Protein AF-X1TK48-F1 (afdb_monomer)

Secondary structure (DSSP, 8-state):
-HHHHHHHHHHHHHHHT----------PPPPSEEETTT--EESSHHHHHH-TT--TT-EEEE-SEE--S-----S--EEE-TTTT--TTS---PPEE-

pLDDT: mean 88.36, std 13.53, range [59.5, 98.75]

Nearest PDB structures (foldseek):
  6y8q-assembly3_C  TM=4.234E-01  e=6.269E+00  Streptococcus agalactiae

Mean predicted aligned error: 10.69 Å

Radius of gyration: 25.92 Å; Cα contacts (8 Å, |Δi|>4): 126; chains: 1; bounding box: 28×57×74 Å

Solvent-accessible surface area (backbone atoms only — not comparable to full-atom values): 6195 Å² total; per-residue (Å²): 116,71,71,62,55,53,51,52,54,52,51,53,51,59,64,72,64,68,72,82,83,73,83,75,84,75,78,73,74,80,38,58,20,31,35,68,80,76,69,46,62,21,88,41,68,53,59,48,61,68,34,85,85,52,51,71,73,35,41,34,40,32,44,55,45,79,46,95,68,84,82,77,85,92,60,57,64,45,80,36,43,51,54,60,94,59,59,91,89,53,94,76,76,69,55,50,43,108

Structure (mmCIF, N/CA/C/O backbone):
data_AF-X1TK48-F1
#
_entry.id   AF-X1TK48-F1
#
loop_
_atom_site.group_PDB
_atom_site.id
_atom_site.type_symbol
_atom_site.label_atom_id
_atom_site.label_alt_id
_atom_site.label_comp_id
_atom_site.label_asym_id
_atom_site.label_entity_id
_atom_site.label_seq_id
_atom_site.pdbx_PDB_ins_code
_atom_site.Cartn_x
_atom_site.Cartn_y
_atom_site.Cartn_z
_atom_site.occupancy
_atom_site.B_iso_or_equiv
_atom_site.auth_seq_id
_atom_site.auth_comp_id
_atom_site.auth_asym_id
_atom_site.auth_atom_id
_atom_site.pdbx_PDB_model_num
ATOM 1 N N . MET A 1 1 ? -11.586 42.911 56.033 1.00 62.44 1 MET A N 1
ATOM 2 C CA . MET A 1 1 ? -11.053 43.237 54.685 1.00 62.44 1 MET A CA 1
ATOM 3 C C . MET A 1 1 ? -9.987 42.269 54.161 1.00 62.44 1 MET A C 1
ATOM 5 O O . MET A 1 1 ? -10.097 41.875 53.011 1.00 62.44 1 MET A O 1
ATOM 9 N N . LYS A 1 2 ? -9.007 41.817 54.961 1.00 59.75 2 LYS A N 1
ATOM 10 C CA . LYS A 1 2 ? -7.840 41.038 54.476 1.00 59.75 2 LYS A CA 1
ATOM 11 C C . LYS A 1 2 ? -8.151 39.669 53.822 1.00 59.75 2 LYS A C 1
ATOM 13 O O . LYS A 1 2 ? -7.462 39.271 52.895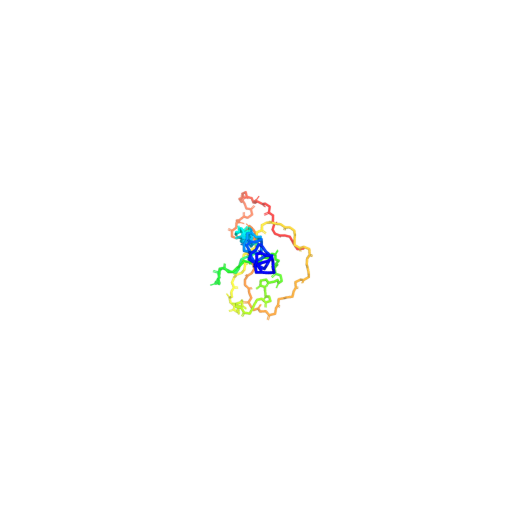 1.00 59.75 2 LYS A O 1
ATOM 18 N N . ARG A 1 3 ? -9.225 38.986 54.243 1.00 59.50 3 ARG A N 1
ATOM 19 C CA . ARG A 1 3 ? -9.622 37.650 53.734 1.00 59.50 3 ARG A CA 1
ATOM 20 C C . ARG A 1 3 ? -10.203 37.678 52.309 1.00 59.50 3 ARG A C 1
ATOM 22 O O . ARG A 1 3 ? -9.979 36.751 51.545 1.00 59.50 3 ARG A O 1
ATOM 29 N N . LYS A 1 4 ? -10.912 38.755 51.942 1.00 65.75 4 LYS A N 1
ATOM 30 C CA . LYS A 1 4 ? -11.485 38.931 50.592 1.00 65.75 4 LYS A CA 1
ATOM 31 C C . LYS A 1 4 ? -10.404 39.288 49.567 1.00 65.75 4 LYS A C 1
ATOM 33 O O . LYS A 1 4 ? -10.429 38.777 48.458 1.00 65.75 4 LYS A O 1
ATOM 38 N N . ILE A 1 5 ? -9.423 40.095 49.978 1.00 69.00 5 ILE A N 1
ATOM 39 C CA . ILE A 1 5 ? -8.274 40.484 49.146 1.00 69.00 5 ILE A CA 1
ATOM 40 C C . ILE A 1 5 ? -7.402 39.262 48.819 1.00 69.00 5 ILE A C 1
ATOM 42 O O . ILE A 1 5 ? -7.026 39.082 47.669 1.00 69.00 5 ILE A O 1
ATOM 46 N N . PHE A 1 6 ? -7.154 38.380 49.795 1.00 69.12 6 PHE A N 1
ATOM 47 C CA . PHE A 1 6 ? -6.384 37.149 49.574 1.00 69.12 6 PHE A CA 1
ATOM 48 C C . PHE A 1 6 ? -7.077 36.185 48.595 1.00 69.12 6 PHE A C 1
ATOM 50 O O . PHE A 1 6 ? -6.426 35.597 47.740 1.00 69.12 6 PHE A O 1
ATOM 57 N N . SER A 1 7 ? -8.407 36.079 48.669 1.00 70.75 7 SER A N 1
ATOM 58 C CA . SER A 1 7 ? -9.195 35.237 47.760 1.00 70.75 7 SER A CA 1
ATOM 59 C C . SER A 1 7 ? -9.238 35.784 46.329 1.00 70.75 7 SER A C 1
ATOM 61 O O . SER A 1 7 ? -9.183 35.008 45.382 1.00 70.75 7 SER A O 1
ATOM 63 N N . ILE A 1 8 ? -9.313 37.111 46.168 1.00 76.25 8 ILE A N 1
ATOM 64 C CA . ILE A 1 8 ? -9.275 37.771 44.853 1.00 76.25 8 ILE A CA 1
ATOM 65 C C . ILE A 1 8 ? -7.881 37.633 44.232 1.00 76.25 8 ILE A C 1
ATOM 67 O O . ILE A 1 8 ? -7.773 37.329 43.050 1.00 76.25 8 ILE A O 1
ATOM 71 N N . LEU A 1 9 ? -6.818 37.788 45.029 1.00 72.50 9 LEU A N 1
ATOM 72 C CA . LEU A 1 9 ? -5.444 37.628 44.555 1.00 72.50 9 LEU A CA 1
ATOM 73 C C . LEU A 1 9 ? -5.150 36.174 44.149 1.00 72.50 9 LEU A C 1
ATOM 75 O O . LEU A 1 9 ? -4.551 35.943 43.106 1.00 72.50 9 LEU A O 1
ATOM 79 N N . PHE A 1 10 ? -5.631 35.196 44.922 1.00 74.50 10 PHE A N 1
ATOM 80 C CA . PHE A 1 10 ? -5.500 33.775 44.591 1.00 74.50 10 PHE A CA 1
ATOM 81 C C . PHE A 1 10 ? -6.279 33.394 43.321 1.00 74.50 10 PHE A C 1
ATOM 83 O O . PHE A 1 10 ? -5.754 32.685 42.466 1.00 74.50 10 PHE A O 1
ATOM 90 N N . ALA A 1 11 ? -7.499 33.915 43.151 1.00 72.19 11 ALA A N 1
ATOM 91 C CA . ALA A 1 11 ? -8.284 33.709 41.935 1.00 72.19 11 ALA A CA 1
ATOM 92 C C . ALA A 1 11 ? -7.628 34.356 40.701 1.00 72.19 11 ALA A C 1
ATOM 94 O O . ALA A 1 11 ? -7.628 33.756 39.631 1.00 72.19 11 ALA A O 1
ATOM 95 N N . LEU A 1 12 ? -7.015 35.538 40.846 1.00 64.81 12 LEU A N 1
ATOM 96 C CA . LEU A 1 12 ? -6.309 36.206 39.749 1.00 64.81 12 LEU A CA 1
ATOM 97 C C . LEU A 1 12 ? -5.076 35.406 39.295 1.00 64.81 12 LEU A C 1
ATOM 99 O O . LEU A 1 12 ? -4.828 35.300 38.099 1.00 64.81 12 LEU A O 1
ATOM 103 N N . VAL A 1 13 ? -4.342 34.801 40.236 1.00 67.31 13 VAL A N 1
ATOM 104 C CA . VAL A 1 13 ? -3.189 33.929 39.944 1.00 67.31 13 VAL A CA 1
ATOM 105 C C . VAL A 1 13 ? -3.625 32.646 39.226 1.00 67.31 13 VAL A C 1
ATOM 107 O O . VAL A 1 13 ? -2.962 32.235 38.277 1.00 67.31 13 VAL A O 1
ATOM 110 N N . LEU A 1 14 ? -4.762 32.057 39.613 1.00 62.56 14 LE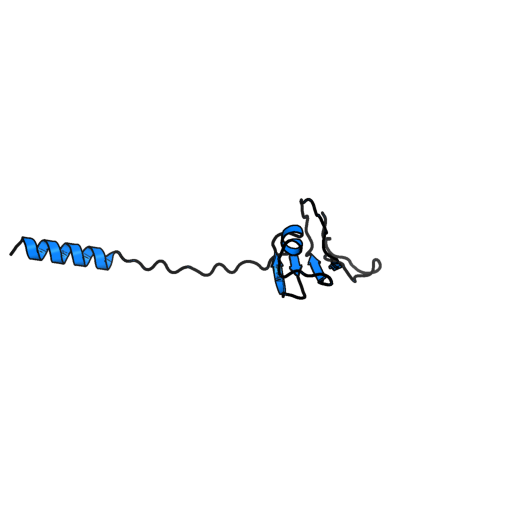U A N 1
ATOM 111 C CA . LEU A 1 14 ? -5.308 30.852 38.974 1.00 62.56 14 LEU A CA 1
ATOM 112 C C . LEU A 1 14 ? -5.746 31.105 37.519 1.00 62.56 14 LEU A C 1
ATOM 114 O O . LEU A 1 14 ? -5.556 30.255 36.651 1.00 62.56 14 LEU A O 1
ATOM 118 N N . VAL A 1 15 ? -6.311 32.285 37.242 1.00 64.56 15 VAL A N 1
ATOM 119 C CA . VAL A 1 15 ? -6.738 32.685 35.890 1.00 64.56 15 VAL A CA 1
ATOM 120 C C . VAL A 1 15 ? -5.534 33.037 35.006 1.00 64.56 15 VAL A C 1
ATOM 122 O O . VAL A 1 15 ? -5.570 32.779 33.806 1.00 64.56 15 VAL A O 1
ATOM 125 N N . LEU A 1 16 ? -4.443 33.555 35.585 1.00 60.75 16 LEU A N 1
ATOM 126 C CA . LEU A 1 16 ? -3.214 33.876 34.848 1.00 60.75 16 LEU A CA 1
ATOM 127 C C . LEU A 1 16 ? -2.374 32.640 34.477 1.00 60.75 16 LEU A C 1
ATOM 129 O O . LEU A 1 16 ? -1.569 32.714 33.553 1.00 60.75 16 LEU A O 1
ATOM 133 N N . SER A 1 17 ? -2.537 31.511 35.179 1.00 70.56 17 SER A N 1
ATOM 134 C CA . SER A 1 17 ? -1.764 30.286 34.924 1.00 70.56 17 SER A CA 1
ATOM 135 C C . SER A 1 17 ? -2.359 29.366 33.859 1.00 70.56 17 SER A C 1
ATOM 137 O O . SER A 1 17 ? -1.722 28.374 33.502 1.00 70.56 17 SER A O 1
ATOM 139 N N . LEU A 1 18 ? -3.557 29.657 33.340 1.00 68.25 18 LEU A N 1
ATOM 140 C CA . LEU A 1 18 ? -4.179 28.828 32.309 1.00 68.25 18 LEU A CA 1
ATOM 141 C C . LEU A 1 18 ? -3.549 29.126 30.941 1.00 68.25 18 LEU A C 1
ATOM 143 O O . LEU A 1 18 ? -4.118 29.798 30.087 1.00 68.25 18 LEU A O 1
ATOM 147 N N . SER A 1 19 ? -2.326 28.637 30.757 1.00 70.44 19 SER A N 1
ATOM 148 C CA . SER A 1 19 ? -1.665 28.622 29.458 1.00 70.44 19 SER A CA 1
ATOM 149 C C . SER A 1 19 ? -2.381 27.602 28.576 1.00 70.44 19 SER A C 1
ATOM 151 O O . SER A 1 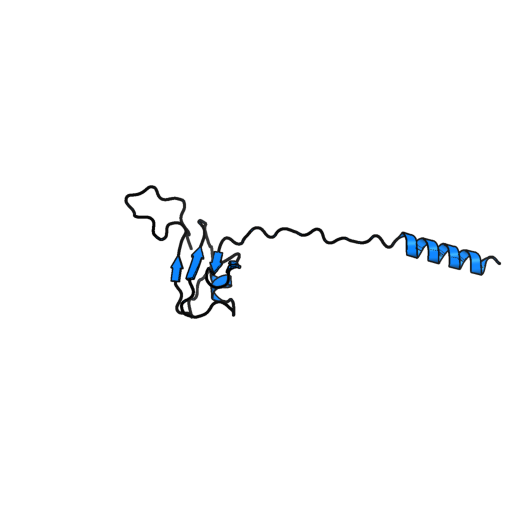19 ? -2.425 26.415 28.898 1.00 70.44 19 SER A O 1
ATOM 153 N N . LEU A 1 20 ? -2.971 28.068 27.478 1.00 70.19 20 LEU A N 1
ATOM 154 C CA . LEU A 1 20 ? -3.598 27.212 26.478 1.00 70.19 20 LEU A CA 1
ATOM 155 C C . LEU A 1 20 ? -2.509 26.377 25.788 1.00 70.19 20 LEU A C 1
ATOM 157 O O . LEU A 1 20 ? -1.724 26.908 25.003 1.00 70.19 20 LEU A O 1
ATOM 161 N N . VAL A 1 21 ? -2.451 25.075 26.078 1.00 74.12 21 VAL A N 1
ATOM 162 C CA . VAL A 1 21 ? -1.657 24.129 25.283 1.00 74.12 21 VAL A CA 1
ATOM 163 C C . VAL A 1 21 ? -2.362 23.992 23.940 1.00 74.12 21 VAL A C 1
ATOM 165 O O . VAL A 1 21 ? -3.404 23.348 23.835 1.00 74.12 21 VAL A O 1
ATOM 168 N N . THR A 1 22 ? -1.826 24.649 22.917 1.00 73.94 22 THR A N 1
ATOM 169 C CA . THR A 1 22 ? -2.280 24.426 21.547 1.00 73.94 22 THR A CA 1
ATOM 170 C C . THR A 1 22 ? -1.601 23.159 21.043 1.00 73.94 22 THR A C 1
ATOM 172 O O . THR A 1 22 ? -0.376 23.046 21.070 1.00 73.94 22 THR A O 1
ATOM 175 N N . ALA A 1 23 ? -2.395 22.162 20.652 1.00 70.56 23 ALA A N 1
ATOM 176 C CA . ALA A 1 23 ? -1.863 20.995 19.967 1.00 70.56 23 ALA A CA 1
ATOM 177 C C . ALA A 1 23 ? -1.284 21.475 18.633 1.00 70.56 23 ALA A C 1
ATOM 179 O O . ALA A 1 23 ? -2.016 21.968 17.774 1.00 70.56 23 ALA A O 1
ATOM 180 N N . VAL A 1 24 ? 0.036 21.384 18.478 1.00 74.81 24 VAL A N 1
ATOM 181 C CA . VAL A 1 24 ? 0.666 21.600 17.177 1.00 74.81 24 VAL A CA 1
ATOM 182 C C . VAL A 1 24 ? 0.255 20.413 16.302 1.00 74.81 24 VAL A C 1
ATOM 184 O O . VAL A 1 24 ? 0.454 19.275 16.737 1.00 74.81 24 VAL A O 1
ATOM 187 N N . PRO A 1 25 ? -0.333 20.624 15.112 1.00 73.62 25 PRO A N 1
ATOM 188 C CA . PRO A 1 25 ? -0.613 19.517 14.215 1.00 73.62 25 PRO A CA 1
ATOM 189 C C . PRO A 1 25 ? 0.724 18.896 13.798 1.00 73.62 25 PRO A C 1
ATOM 191 O O . PRO A 1 25 ? 1.525 19.522 13.106 1.00 73.62 25 PRO A O 1
ATOM 194 N N . VAL A 1 26 ? 0.987 17.670 14.251 1.00 69.44 26 VAL A N 1
ATOM 195 C CA . VAL A 1 26 ? 2.015 16.831 13.639 1.00 69.44 26 VAL A CA 1
ATOM 196 C C . VAL A 1 26 ? 1.435 16.382 12.310 1.00 69.44 26 VAL A C 1
ATOM 198 O O . VAL A 1 26 ? 0.473 15.619 12.276 1.00 69.44 26 VAL A O 1
ATOM 201 N N . SER A 1 27 ? 1.998 16.880 11.214 1.00 67.75 27 SER A N 1
ATOM 202 C CA . SER A 1 27 ? 1.788 16.259 9.913 1.00 67.75 27 SER A CA 1
ATOM 203 C C . SER A 1 27 ? 2.342 14.843 10.008 1.00 67.75 27 SER A C 1
ATOM 205 O O . SER A 1 27 ? 3.560 14.661 10.059 1.00 67.75 27 SER A O 1
ATOM 207 N N . ALA A 1 28 ? 1.462 13.845 10.101 1.00 62.53 28 ALA A N 1
ATOM 208 C CA . ALA A 1 28 ? 1.872 12.464 9.922 1.00 62.53 28 ALA A CA 1
ATOM 209 C C . ALA A 1 28 ? 2.514 12.376 8.533 1.00 62.53 28 ALA A C 1
ATOM 211 O O . ALA A 1 28 ? 1.906 12.781 7.540 1.00 62.53 28 ALA A O 1
ATOM 212 N N . SER A 1 29 ? 3.772 11.934 8.471 1.00 65.00 29 SER A N 1
ATOM 213 C CA . SER A 1 29 ? 4.365 11.574 7.186 1.00 65.00 29 SER A CA 1
ATOM 214 C C . SER A 1 29 ? 3.453 10.526 6.555 1.00 65.00 29 SER A C 1
ATOM 216 O O . SER A 1 29 ? 3.108 9.575 7.264 1.00 65.00 29 SER A O 1
ATOM 218 N N . PRO A 1 30 ? 3.071 10.675 5.276 1.00 73.19 30 PRO A N 1
ATOM 219 C CA . PRO A 1 30 ? 2.306 9.654 4.593 1.00 73.19 30 PRO A CA 1
ATOM 220 C C . PRO A 1 30 ? 2.944 8.279 4.786 1.00 73.19 30 PRO A C 1
ATOM 222 O O . PRO A 1 30 ? 4.167 8.145 4.662 1.00 73.19 30 PRO A O 1
ATOM 225 N N . GLY A 1 31 ? 2.132 7.293 5.164 1.00 84.12 31 GLY A N 1
ATOM 226 C CA . GLY A 1 31 ? 2.598 5.928 5.393 1.00 84.12 31 GLY A CA 1
ATOM 227 C C . GLY A 1 31 ? 3.128 5.308 4.092 1.00 84.12 31 GLY A C 1
ATOM 228 O O . GLY A 1 31 ? 2.575 5.584 3.028 1.00 84.12 31 GLY A O 1
ATOM 229 N N . PRO A 1 32 ? 4.193 4.488 4.135 1.00 96.25 32 PRO A N 1
ATOM 230 C CA . PRO A 1 32 ? 4.790 3.887 2.942 1.00 96.25 32 PRO A CA 1
ATOM 231 C C . PRO A 1 32 ? 3.929 2.782 2.305 1.00 96.25 32 PRO A C 1
ATOM 233 O O . PRO A 1 32 ? 4.323 2.234 1.280 1.00 96.25 32 PRO A O 1
ATOM 236 N N . VAL A 1 33 ? 2.797 2.417 2.908 1.00 98.06 33 VAL A N 1
ATOM 237 C CA . VAL A 1 33 ? 1.849 1.425 2.388 1.00 98.06 33 VAL A CA 1
ATOM 238 C C . VAL A 1 33 ? 0.495 2.097 2.219 1.00 98.06 33 VAL A C 1
ATOM 240 O O . VAL A 1 33 ? 0.027 2.742 3.153 1.00 98.06 33 VAL A O 1
ATOM 243 N N . VAL A 1 34 ? -0.135 1.960 1.054 1.00 98.25 34 VAL A N 1
ATOM 244 C CA . VAL A 1 34 ? -1.394 2.653 0.743 1.00 98.25 34 VAL A CA 1
ATOM 245 C C . VAL A 1 34 ? -2.399 1.687 0.144 1.00 98.25 34 VAL A C 1
ATOM 247 O O . VAL A 1 34 ? -2.109 1.066 -0.879 1.00 98.25 34 VAL A O 1
ATOM 250 N N . ASN A 1 35 ? -3.592 1.611 0.733 1.00 98.44 35 ASN A N 1
ATOM 251 C CA . ASN A 1 35 ? -4.747 1.032 0.054 1.00 98.44 35 ASN A CA 1
ATOM 252 C C . ASN A 1 35 ? -5.284 2.079 -0.931 1.00 98.44 35 ASN A C 1
ATOM 254 O O . ASN A 1 35 ? -5.758 3.138 -0.520 1.00 98.44 35 ASN A O 1
ATOM 258 N N . VAL A 1 36 ? -5.167 1.832 -2.235 1.00 98.19 36 VAL A N 1
ATOM 259 C CA . VAL A 1 36 ? -5.522 2.844 -3.248 1.00 98.19 36 VAL A CA 1
ATOM 260 C C . VAL A 1 36 ? -7.030 3.043 -3.374 1.00 98.19 36 VAL A C 1
ATOM 262 O O . VAL A 1 36 ? -7.461 4.112 -3.803 1.00 98.19 36 VAL A O 1
ATOM 265 N N . ASP A 1 37 ? -7.820 2.048 -2.970 1.00 98.62 37 ASP A N 1
ATOM 266 C CA . ASP A 1 37 ? -9.278 2.081 -3.037 1.00 98.62 37 ASP A CA 1
ATOM 267 C C . ASP A 1 37 ? -9.880 2.928 -1.906 1.00 98.62 37 ASP A C 1
ATOM 269 O O . ASP A 1 37 ? -10.865 3.635 -2.124 1.00 98.62 37 ASP A O 1
ATOM 273 N N . THR A 1 38 ? -9.264 2.917 -0.716 1.00 98.06 38 THR A N 1
ATOM 274 C CA . THR A 1 38 ? -9.703 3.731 0.438 1.00 98.06 38 THR A CA 1
ATOM 275 C C . THR A 1 38 ? -8.874 4.997 0.639 1.00 98.06 38 THR A C 1
ATOM 277 O O . THR A 1 38 ? -9.287 5.903 1.361 1.00 98.06 38 THR A O 1
ATOM 280 N N . THR A 1 39 ? -7.724 5.108 -0.033 1.00 96.88 39 THR A N 1
ATOM 281 C CA . THR A 1 39 ? -6.695 6.153 0.143 1.00 96.88 39 THR A CA 1
ATOM 282 C C . THR A 1 39 ? -6.035 6.173 1.524 1.00 96.88 39 THR A C 1
ATOM 284 O O . THR A 1 39 ? -5.273 7.091 1.841 1.00 96.88 39 THR A O 1
ATOM 287 N N . GLU A 1 40 ? -6.292 5.150 2.339 1.00 96.62 40 GLU A N 1
ATOM 288 C CA . GLU A 1 40 ? -5.714 5.014 3.667 1.00 96.62 40 GLU A CA 1
ATOM 289 C C . GLU A 1 40 ? -4.258 4.581 3.603 1.00 96.62 40 GLU A C 1
ATOM 291 O O . GLU A 1 40 ? -3.816 3.881 2.687 1.00 96.62 40 GLU A O 1
ATOM 296 N N . GLN A 1 41 ? -3.502 5.034 4.597 1.00 96.81 41 GLN A N 1
ATOM 297 C CA . GLN A 1 41 ? -2.058 4.902 4.630 1.00 96.81 41 GLN A CA 1
ATOM 298 C C . GLN A 1 41 ? -1.619 4.238 5.921 1.00 96.81 41 GLN A C 1
ATOM 300 O O . GLN A 1 41 ? -2.055 4.596 7.015 1.00 96.81 41 GLN A O 1
ATOM 305 N N . PHE A 1 42 ? -0.675 3.322 5.783 1.00 96.75 42 PHE A N 1
ATOM 306 C CA . PHE A 1 42 ? -0.236 2.439 6.842 1.00 96.75 42 PHE A CA 1
ATOM 307 C C . PHE A 1 42 ? 1.282 2.443 6.939 1.00 96.75 42 PHE A C 1
ATOM 309 O O . PHE A 1 42 ? 2.007 2.703 5.976 1.00 96.75 42 PHE A O 1
ATOM 316 N N . SER A 1 43 ? 1.772 2.153 8.143 1.00 95.50 43 SER A N 1
ATOM 317 C CA . SER A 1 43 ? 3.210 2.017 8.391 1.00 95.50 43 SER A CA 1
ATOM 318 C C . SER A 1 43 ? 3.753 0.645 7.983 1.00 95.50 43 SER A C 1
ATOM 320 O O . SER A 1 43 ? 4.952 0.526 7.749 1.00 95.50 43 SER A O 1
ATOM 322 N N . THR A 1 44 ? 2.897 -0.379 7.906 1.00 97.19 44 THR A N 1
ATOM 323 C CA . THR A 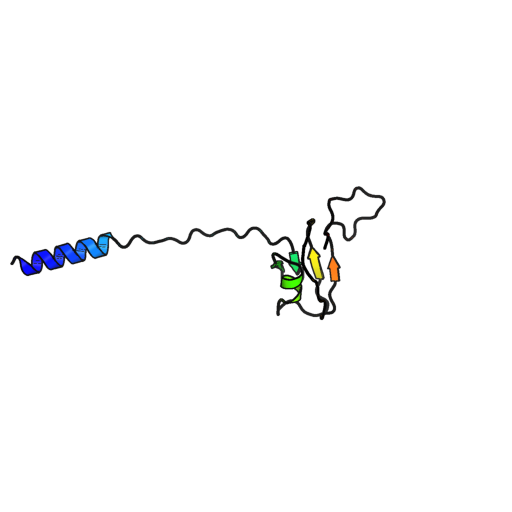1 44 ? 3.281 -1.763 7.591 1.00 97.19 44 THR A CA 1
ATOM 324 C C . THR A 1 44 ? 2.269 -2.407 6.645 1.00 97.19 44 THR A C 1
ATOM 326 O O . THR A 1 44 ? 1.152 -1.901 6.499 1.00 97.19 44 THR A O 1
ATOM 329 N N . ILE A 1 45 ? 2.651 -3.509 5.992 1.00 98.31 45 ILE A N 1
ATOM 330 C CA . ILE A 1 45 ? 1.786 -4.208 5.037 1.00 98.31 45 ILE A CA 1
ATOM 331 C C . ILE A 1 45 ? 0.685 -4.950 5.790 1.00 98.31 45 ILE A C 1
ATOM 333 O O . ILE A 1 45 ? -0.473 -4.874 5.387 1.00 98.31 45 ILE A O 1
ATOM 337 N N . GLN A 1 46 ? 1.006 -5.591 6.922 1.00 98.50 46 GLN A N 1
ATOM 338 C CA . GLN A 1 46 ? -0.016 -6.2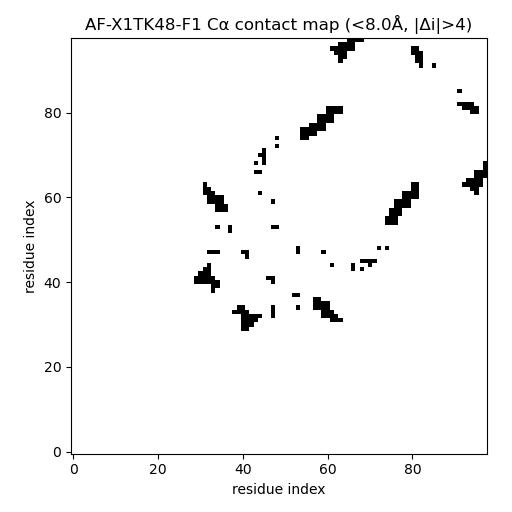94 7.703 1.00 98.50 46 GLN A CA 1
ATOM 339 C C . GLN A 1 46 ? -1.091 -5.338 8.234 1.00 98.50 46 GLN A C 1
ATOM 341 O O . GLN A 1 46 ? -2.265 -5.674 8.181 1.00 98.50 46 GLN A O 1
ATOM 346 N N . ALA A 1 47 ? -0.726 -4.123 8.661 1.00 98.06 47 ALA A N 1
ATOM 347 C CA . ALA A 1 47 ? -1.707 -3.137 9.117 1.00 98.06 47 ALA A CA 1
ATOM 348 C C . ALA A 1 47 ? -2.691 -2.731 8.006 1.00 98.06 47 ALA A C 1
ATOM 350 O O . ALA A 1 47 ? -3.873 -2.559 8.280 1.00 98.06 47 ALA A O 1
ATOM 351 N N . ALA A 1 48 ? -2.218 -2.621 6.760 1.00 98.19 48 ALA A N 1
ATOM 352 C CA . ALA A 1 48 ? -3.081 -2.338 5.617 1.00 98.19 48 ALA A CA 1
ATOM 353 C C . ALA A 1 48 ? -4.020 -3.510 5.294 1.00 98.19 48 ALA A C 1
ATOM 355 O O . ALA A 1 48 ? -5.175 -3.292 4.940 1.00 98.19 48 ALA A O 1
ATOM 356 N N . ILE A 1 49 ? -3.538 -4.751 5.422 1.00 98.50 49 ILE A N 1
ATOM 357 C CA . ILE A 1 49 ? -4.352 -5.958 5.222 1.00 98.50 49 ILE A CA 1
ATOM 358 C C . ILE A 1 49 ? -5.411 -6.079 6.321 1.00 98.50 49 ILE A C 1
ATOM 360 O O . ILE A 1 49 ? -6.567 -6.350 6.009 1.00 98.50 49 ILE A O 1
ATOM 364 N N . ASP A 1 50 ? -5.035 -5.855 7.580 1.00 98.44 50 ASP A N 1
ATOM 365 C CA . ASP A 1 50 ? -5.904 -6.008 8.753 1.00 98.44 50 ASP A CA 1
ATOM 366 C C . ASP A 1 50 ? -6.991 -4.932 8.844 1.00 98.44 50 ASP A C 1
ATOM 368 O O . ASP A 1 50 ? -7.993 -5.139 9.534 1.00 98.44 50 ASP A O 1
ATOM 372 N N . ASP A 1 51 ? -6.815 -3.800 8.155 1.00 98.44 51 ASP A N 1
ATOM 373 C CA . ASP A 1 51 ? -7.786 -2.712 8.160 1.00 98.44 51 ASP A CA 1
ATOM 374 C C . ASP A 1 51 ? -9.186 -3.209 7.754 1.00 98.44 51 ASP A C 1
ATOM 376 O O . ASP A 1 51 ? -9.350 -3.977 6.798 1.00 98.44 51 ASP A O 1
ATOM 380 N N . SER A 1 52 ? -10.209 -2.799 8.507 1.00 98.06 52 SER A N 1
ATOM 381 C CA . SER A 1 52 ? -11.597 -3.191 8.256 1.00 98.06 52 SER A CA 1
ATOM 382 C C . SER A 1 52 ? -12.146 -2.659 6.935 1.00 98.06 52 SER A C 1
ATOM 384 O O . SER A 1 52 ? -13.029 -3.295 6.358 1.00 98.06 52 SER A O 1
ATOM 386 N N . ASP A 1 53 ? -11.624 -1.530 6.461 1.00 98.50 53 ASP A N 1
ATOM 387 C CA . ASP A 1 53 ? -12.026 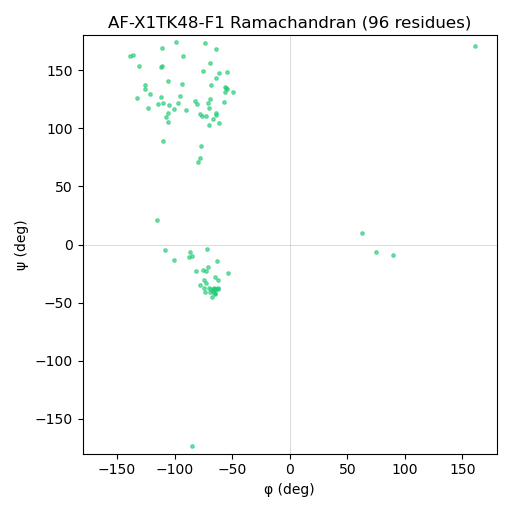-0.877 5.219 1.00 98.50 53 ASP A CA 1
ATOM 388 C C . ASP A 1 53 ? -11.241 -1.433 4.013 1.00 98.50 53 ASP A C 1
ATOM 390 O O . ASP A 1 53 ? -11.639 -1.243 2.861 1.00 98.50 53 ASP A O 1
ATOM 394 N N . THR A 1 54 ? -10.189 -2.230 4.250 1.00 98.56 54 THR A N 1
ATOM 395 C CA . THR A 1 54 ? -9.567 -3.072 3.220 1.00 98.56 54 THR A CA 1
ATOM 396 C C . THR A 1 54 ? -10.436 -4.300 2.953 1.00 98.56 54 THR A C 1
ATOM 398 O O . THR A 1 54 ? -10.514 -5.212 3.779 1.00 98.56 54 THR A O 1
ATOM 401 N N . LEU A 1 55 ? -11.057 -4.356 1.773 1.00 98.62 55 LEU A N 1
ATOM 402 C CA . LEU A 1 55 ? -11.959 -5.434 1.359 1.00 98.62 55 LEU A CA 1
ATOM 403 C C . LEU A 1 55 ? -11.361 -6.294 0.238 1.00 98.62 55 LEU A C 1
ATOM 405 O O . LEU A 1 55 ? -10.357 -5.946 -0.386 1.00 98.62 55 LEU A O 1
ATOM 409 N N . ASP A 1 56 ? -12.008 -7.428 -0.038 1.00 98.69 56 ASP A N 1
ATOM 410 C CA . ASP A 1 56 ? -11.676 -8.269 -1.188 1.00 98.69 56 ASP A CA 1
ATOM 411 C C . ASP A 1 56 ? -11.723 -7.468 -2.498 1.00 98.69 56 ASP A C 1
ATOM 413 O O . ASP A 1 56 ? -12.664 -6.724 -2.773 1.00 98.69 56 ASP A O 1
ATOM 417 N N . GLY A 1 57 ? -10.705 -7.664 -3.330 1.00 98.56 57 GLY A N 1
ATOM 418 C CA . GLY A 1 57 ? -10.505 -6.967 -4.595 1.00 98.56 57 GLY A CA 1
ATOM 419 C C . GLY A 1 57 ? -9.702 -5.672 -4.482 1.00 98.56 57 GLY A C 1
ATOM 420 O O . GLY A 1 57 ? -9.324 -5.140 -5.524 1.00 98.56 57 GLY A O 1
ATOM 421 N N . HIS A 1 58 ? -9.408 -5.182 -3.270 1.00 98.75 58 HIS A N 1
ATOM 422 C CA . HIS A 1 58 ? -8.624 -3.957 -3.100 1.00 98.75 58 HIS A CA 1
ATOM 423 C C . HIS A 1 58 ? -7.159 -4.147 -3.518 1.00 98.75 58 HIS A C 1
ATOM 425 O O . HIS A 1 58 ? -6.600 -5.253 -3.503 1.00 98.75 58 HIS A O 1
ATOM 431 N N . THR A 1 59 ? -6.529 -3.028 -3.866 1.00 98.75 59 THR A N 1
ATOM 432 C CA . THR A 1 59 ? -5.115 -2.942 -4.223 1.00 98.75 59 THR A CA 1
ATOM 433 C C . THR A 1 59 ? -4.339 -2.174 -3.157 1.00 98.75 59 THR A C 1
ATOM 435 O O . THR A 1 59 ? -4.666 -1.043 -2.798 1.00 98.75 59 THR A 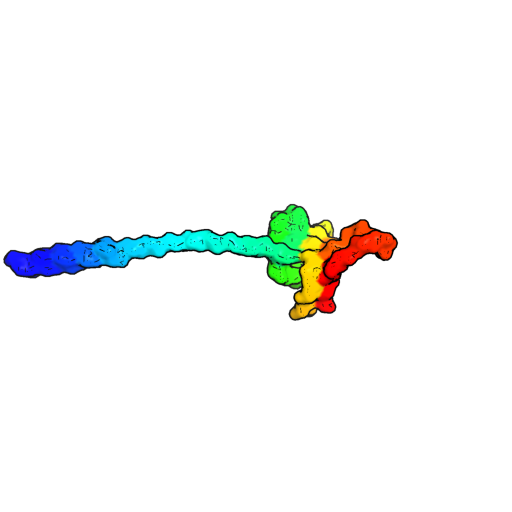O 1
ATOM 438 N N . ILE A 1 60 ? -3.267 -2.785 -2.660 1.00 98.62 60 ILE A N 1
ATOM 439 C CA . ILE A 1 60 ? -2.330 -2.163 -1.728 1.00 98.62 60 ILE A CA 1
ATOM 440 C C . ILE A 1 60 ? -1.018 -1.921 -2.466 1.00 98.62 60 ILE A C 1
ATOM 442 O O . ILE A 1 60 ? -0.378 -2.856 -2.950 1.00 98.62 60 ILE A O 1
ATOM 446 N N . THR A 1 61 ? -0.601 -0.661 -2.514 1.00 98.38 61 THR A N 1
ATOM 447 C CA . THR A 1 61 ? 0.715 -0.259 -3.016 1.00 98.38 61 THR A CA 1
ATOM 448 C C . THR A 1 61 ? 1.702 -0.166 -1.861 1.00 98.38 61 THR A C 1
ATOM 450 O O . THR A 1 61 ? 1.382 0.331 -0.779 1.00 98.38 61 THR A O 1
ATOM 453 N N . VAL A 1 62 ? 2.912 -0.661 -2.084 1.00 98.31 62 VAL A N 1
ATOM 454 C CA . VAL A 1 62 ? 3.979 -0.741 -1.089 1.00 98.31 62 VAL A CA 1
ATOM 455 C C . VAL A 1 62 ? 5.182 0.006 -1.647 1.00 98.31 62 VAL A C 1
ATOM 457 O O . VAL A 1 62 ? 5.734 -0.359 -2.685 1.00 98.31 62 VAL A O 1
ATOM 460 N N . ALA A 1 63 ? 5.599 1.072 -0.969 1.00 97.88 63 ALA A N 1
ATOM 461 C CA . ALA A 1 63 ? 6.793 1.816 -1.339 1.00 97.88 63 ALA A CA 1
ATOM 462 C C . ALA A 1 63 ? 8.059 0.951 -1.204 1.00 97.88 63 ALA A C 1
ATOM 464 O O . ALA A 1 63 ? 8.056 -0.148 -0.643 1.00 97.88 63 ALA A O 1
ATOM 465 N N . ALA A 1 64 ? 9.173 1.442 -1.742 1.00 97.81 64 ALA A N 1
ATOM 466 C CA . ALA A 1 64 ? 10.438 0.741 -1.597 1.00 97.81 64 ALA A CA 1
ATOM 467 C C . ALA A 1 64 ? 10.909 0.775 -0.139 1.00 97.81 64 ALA A C 1
ATOM 469 O O . ALA A 1 64 ? 10.857 1.817 0.517 1.00 97.81 64 ALA A O 1
ATOM 470 N N . GLY A 1 65 ? 11.410 -0.351 0.356 1.00 96.88 65 GLY A N 1
ATOM 471 C CA . GLY A 1 65 ? 11.802 -0.495 1.751 1.00 96.88 65 GLY A CA 1
ATOM 472 C C . GLY A 1 65 ? 11.906 -1.950 2.180 1.00 96.88 65 GLY A C 1
ATOM 473 O O . GLY A 1 65 ? 11.517 -2.857 1.449 1.00 96.88 65 GLY A O 1
ATOM 474 N N . THR A 1 66 ? 12.441 -2.164 3.378 1.00 97.44 66 THR A N 1
ATOM 475 C CA . THR A 1 66 ? 12.482 -3.480 4.023 1.00 97.44 66 THR A CA 1
ATOM 476 C C . THR A 1 66 ? 11.437 -3.526 5.134 1.00 97.44 66 THR A C 1
ATOM 478 O O . THR A 1 66 ? 11.497 -2.733 6.073 1.00 97.44 66 THR A O 1
ATOM 481 N N . TYR A 1 67 ? 10.499 -4.459 5.024 1.00 97.25 67 TYR A N 1
ATOM 482 C CA . TYR A 1 67 ? 9.348 -4.653 5.895 1.00 97.25 67 TYR A CA 1
ATOM 483 C C . TYR A 1 67 ? 9.552 -5.934 6.695 1.00 97.25 67 TYR A C 1
ATOM 485 O O . TYR A 1 67 ? 9.168 -7.018 6.278 1.00 97.25 67 TYR A O 1
ATOM 493 N N . ASN A 1 68 ? 10.199 -5.813 7.853 1.00 97.38 68 ASN A N 1
ATOM 494 C CA . ASN A 1 68 ? 10.557 -6.966 8.674 1.00 97.38 68 ASN A CA 1
ATOM 495 C C . ASN A 1 68 ? 9.349 -7.458 9.500 1.00 97.38 68 ASN A C 1
ATOM 497 O O . ASN A 1 68 ? 9.303 -7.273 10.720 1.00 97.38 68 ASN A O 1
ATOM 501 N N . GLU A 1 69 ? 8.370 -8.057 8.824 1.00 96.88 69 GLU A N 1
ATOM 502 C CA . GLU A 1 69 ? 7.091 -8.512 9.375 1.00 96.88 69 GLU A CA 1
ATOM 503 C C . GLU A 1 69 ? 6.702 -9.912 8.868 1.00 96.88 69 GLU A C 1
ATOM 505 O O . GLU A 1 69 ? 7.231 -10.416 7.879 1.00 96.88 69 GLU A O 1
ATOM 510 N N . ASN A 1 70 ? 5.762 -10.560 9.555 1.00 96.69 70 ASN A N 1
ATOM 511 C CA . ASN A 1 70 ? 5.153 -11.802 9.092 1.00 96.69 70 ASN A CA 1
ATOM 512 C C . ASN A 1 70 ? 3.796 -11.482 8.476 1.00 96.69 70 ASN A C 1
ATOM 514 O O . ASN A 1 70 ? 2.900 -11.039 9.190 1.00 96.69 70 ASN A O 1
ATOM 518 N N . ILE A 1 71 ? 3.648 -11.746 7.178 1.00 96.62 71 ILE A N 1
ATOM 519 C CA . ILE A 1 71 ? 2.423 -11.421 6.449 1.00 96.62 71 ILE A CA 1
ATOM 520 C C . ILE A 1 71 ? 1.491 -12.630 6.387 1.00 96.62 71 ILE A C 1
ATOM 522 O O . ILE A 1 71 ? 1.881 -13.710 5.938 1.00 96.62 71 ILE A O 1
ATOM 526 N N . THR A 1 72 ? 0.242 -12.422 6.795 1.00 97.62 72 THR A N 1
ATOM 527 C CA . THR A 1 72 ? -0.886 -13.320 6.540 1.00 97.62 72 THR A CA 1
ATOM 528 C C . THR A 1 72 ? -1.875 -12.600 5.634 1.00 97.62 72 THR A C 1
ATOM 530 O O . THR A 1 72 ? -2.377 -11.539 5.990 1.00 97.62 72 THR A O 1
ATOM 533 N N . ILE A 1 73 ? -2.142 -13.178 4.462 1.00 96.25 73 ILE A N 1
ATOM 534 C CA . ILE A 1 73 ? -3.111 -12.656 3.494 1.00 96.25 73 ILE A CA 1
ATOM 535 C C . ILE A 1 73 ? -4.351 -13.546 3.560 1.00 96.25 73 ILE A C 1
ATOM 537 O O . ILE A 1 73 ? -4.327 -14.685 3.091 1.00 96.25 73 ILE A O 1
ATOM 541 N N . ASP A 1 74 ? -5.415 -13.041 4.172 1.00 96.88 74 ASP A N 1
ATOM 542 C CA . ASP A 1 74 ? -6.707 -13.717 4.336 1.00 96.88 74 ASP A CA 1
ATOM 543 C C . ASP A 1 74 ? -7.820 -13.126 3.452 1.00 96.88 74 ASP A C 1
ATOM 545 O O . ASP A 1 74 ? -8.913 -13.687 3.374 1.00 96.88 74 ASP A O 1
ATOM 549 N N . LYS A 1 75 ? -7.511 -12.038 2.741 1.00 97.44 75 LYS A N 1
ATOM 550 C CA . LYS A 1 75 ? -8.371 -11.345 1.776 1.00 97.44 75 LYS A CA 1
ATOM 551 C C . LYS A 1 75 ? -7.838 -11.518 0.353 1.00 97.44 75 LYS A C 1
ATOM 553 O O . LYS A 1 75 ? -6.637 -11.684 0.131 1.00 97.44 75 LYS A O 1
ATOM 558 N N . SER A 1 76 ? -8.715 -11.447 -0.641 1.00 98.44 76 SER A N 1
ATOM 559 C CA . SER A 1 76 ? -8.333 -11.476 -2.057 1.00 98.44 76 SER A CA 1
ATOM 560 C C . SER A 1 76 ? -7.773 -10.117 -2.489 1.00 98.44 76 SER A C 1
ATOM 562 O O . SER A 1 76 ? -8.512 -9.298 -3.024 1.00 98.44 76 SER A O 1
ATOM 564 N N . LEU A 1 77 ? -6.480 -9.871 -2.276 1.00 98.44 77 LEU A N 1
ATOM 565 C CA . LEU A 1 77 ? -5.846 -8.565 -2.510 1.00 98.44 77 LEU A CA 1
ATOM 566 C C . LEU A 1 77 ? -4.854 -8.574 -3.678 1.00 98.44 77 LEU A C 1
ATOM 568 O O . LEU A 1 77 ? -4.205 -9.586 -3.951 1.00 98.44 77 LEU A O 1
ATOM 572 N N . THR A 1 78 ? -4.670 -7.408 -4.301 1.00 98.50 78 THR A N 1
ATOM 573 C CA . THR A 1 78 ? -3.509 -7.133 -5.161 1.00 98.50 78 THR A CA 1
ATOM 574 C C . THR A 1 78 ? -2.453 -6.390 -4.346 1.00 98.50 78 THR A C 1
ATOM 576 O O . THR A 1 78 ? -2.725 -5.316 -3.817 1.00 98.50 78 THR A O 1
ATOM 579 N N . LEU A 1 79 ? -1.245 -6.950 -4.242 1.00 97.94 79 LEU A N 1
ATOM 580 C CA . LEU A 1 79 ? -0.097 -6.303 -3.599 1.00 97.94 79 LEU A CA 1
ATOM 581 C C . LEU A 1 79 ? 0.888 -5.820 -4.670 1.00 97.94 79 LEU A C 1
ATOM 583 O O . LEU A 1 79 ? 1.515 -6.633 -5.352 1.00 97.94 79 LEU A O 1
ATOM 587 N N . GLU A 1 80 ? 1.047 -4.506 -4.801 1.00 98.44 80 GLU A N 1
ATOM 588 C CA . GLU A 1 80 ? 1.950 -3.880 -5.768 1.00 98.44 80 GLU A CA 1
ATOM 589 C C . GLU A 1 80 ? 3.171 -3.283 -5.065 1.00 98.44 80 GLU A C 1
ATOM 591 O O . GLU A 1 80 ? 3.078 -2.281 -4.359 1.00 98.44 80 GLU A O 1
ATOM 596 N N . GLY A 1 81 ? 4.339 -3.899 -5.259 1.00 97.56 81 GLY A N 1
ATOM 597 C CA . GLY A 1 81 ? 5.607 -3.355 -4.770 1.00 97.56 81 GLY A CA 1
ATOM 598 C C . GLY A 1 81 ? 6.100 -2.153 -5.582 1.00 97.56 81 GLY A C 1
ATOM 599 O O . GLY A 1 81 ? 5.580 -1.845 -6.652 1.00 97.56 81 GLY A O 1
ATOM 600 N N . ALA A 1 82 ? 7.180 -1.527 -5.118 1.00 97.06 82 ALA A N 1
ATOM 601 C CA . ALA A 1 82 ? 7.713 -0.266 -5.647 1.00 97.06 82 ALA A CA 1
ATOM 602 C C . ALA A 1 82 ? 8.000 -0.225 -7.162 1.00 97.06 82 ALA A C 1
ATOM 604 O O . ALA A 1 82 ? 8.018 0.849 -7.758 1.00 97.06 82 ALA A O 1
ATOM 605 N N . ASN A 1 83 ? 8.244 -1.380 -7.782 1.00 97.25 83 ASN A N 1
ATOM 606 C CA . ASN A 1 83 ? 8.513 -1.515 -9.214 1.00 97.25 83 ASN A CA 1
ATOM 607 C C . ASN A 1 83 ? 7.419 -2.319 -9.949 1.00 97.25 83 ASN A C 1
ATOM 609 O O . ASN A 1 83 ? 7.684 -2.882 -11.016 1.00 97.25 83 ASN A O 1
ATOM 613 N N . ALA A 1 84 ? 6.212 -2.430 -9.384 1.00 97.25 84 ALA A N 1
ATOM 614 C CA . ALA A 1 84 ? 5.068 -3.018 -10.076 1.00 97.25 84 ALA A CA 1
ATOM 615 C C . ALA A 1 84 ? 4.812 -2.273 -11.397 1.00 97.25 84 ALA A C 1
ATOM 617 O O . ALA A 1 84 ? 4.912 -1.051 -11.475 1.00 97.25 84 ALA A O 1
ATOM 618 N N . GLY A 1 85 ? 4.562 -3.026 -12.469 1.00 96.25 85 GLY A N 1
ATOM 619 C CA . GLY A 1 85 ? 4.383 -2.468 -13.812 1.00 96.25 85 GLY A CA 1
ATOM 620 C C . GLY A 1 85 ? 5.665 -2.005 -14.523 1.00 96.25 85 GLY A C 1
ATOM 621 O O . GLY A 1 85 ? 5.587 -1.690 -15.708 1.00 96.25 85 GLY A O 1
ATOM 622 N N . VAL A 1 86 ? 6.838 -2.009 -13.872 1.00 96.19 86 VAL A N 1
ATOM 623 C CA . VAL A 1 86 ? 8.116 -1.624 -14.503 1.00 96.19 86 VAL A CA 1
ATOM 624 C C . VAL A 1 86 ? 8.796 -2.851 -15.130 1.00 96.19 86 VAL A C 1
ATOM 626 O O . VAL A 1 86 ? 9.194 -3.768 -14.398 1.00 96.19 86 VAL A O 1
ATOM 629 N N . PRO A 1 87 ? 8.977 -2.903 -16.467 1.00 95.06 87 PRO A N 1
ATOM 630 C CA . PRO A 1 87 ? 9.626 -4.031 -17.128 1.00 95.06 87 PRO A CA 1
ATOM 631 C C . PRO A 1 87 ? 11.072 -4.240 -16.666 1.00 95.06 87 PRO A C 1
ATOM 633 O O . PRO A 1 87 ? 11.815 -3.290 -16.430 1.00 95.06 87 PRO A O 1
ATOM 636 N N . ALA A 1 88 ? 11.526 -5.496 -16.646 1.00 91.69 88 ALA A N 1
ATOM 637 C CA . ALA A 1 88 ? 12.910 -5.841 -16.295 1.00 91.69 88 ALA A CA 1
ATOM 638 C C . ALA A 1 88 ? 13.969 -5.282 -17.270 1.00 91.69 88 ALA A C 1
ATOM 640 O O . ALA A 1 88 ? 15.157 -5.296 -16.963 1.00 91.69 88 ALA A O 1
ATOM 641 N N . THR A 1 89 ? 13.552 -4.817 -18.449 1.00 95.62 89 THR A N 1
ATOM 642 C CA . THR A 1 89 ? 14.418 -4.182 -19.453 1.00 95.62 89 THR A CA 1
ATOM 643 C C . THR A 1 89 ? 14.634 -2.687 -19.217 1.00 95.62 89 THR A C 1
ATOM 645 O O . THR A 1 89 ? 15.458 -2.089 -19.904 1.00 95.62 89 THR A O 1
ATOM 648 N N . GLU A 1 90 ? 13.892 -2.074 -18.294 1.00 95.69 90 GLU A N 1
ATOM 649 C CA . GLU A 1 90 ? 14.019 -0.658 -17.948 1.00 95.69 90 GLU A CA 1
ATOM 650 C C . GLU A 1 90 ? 14.862 -0.446 -16.683 1.00 95.69 90 GLU A C 1
ATOM 652 O O . GLU A 1 90 ? 15.289 -1.390 -16.014 1.00 9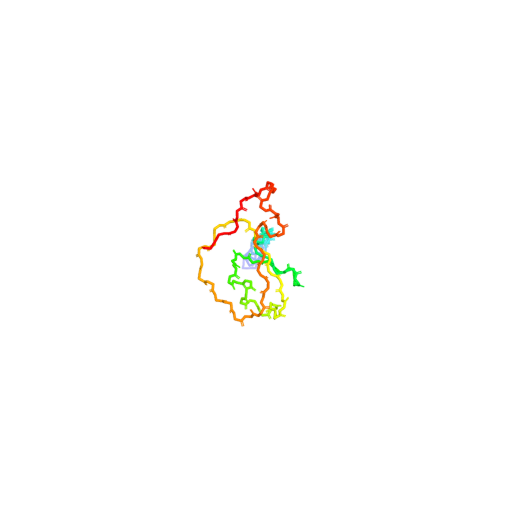5.69 90 GLU A O 1
ATOM 657 N N . VAL A 1 91 ? 15.130 0.821 -16.356 1.00 95.19 91 VAL A N 1
ATOM 658 C CA . VAL A 1 91 ? 15.789 1.183 -15.098 1.00 95.19 91 VAL A CA 1
ATOM 659 C C . VAL A 1 91 ? 14.810 0.949 -13.952 1.00 95.19 91 VAL A C 1
ATOM 661 O O . VAL A 1 91 ? 13.740 1.549 -13.919 1.00 95.19 91 VAL A O 1
ATOM 664 N N . ARG A 1 92 ? 15.194 0.099 -12.999 1.00 95.31 92 ARG A N 1
ATOM 665 C CA . ARG A 1 92 ? 14.390 -0.219 -11.812 1.00 95.31 92 ARG A CA 1
ATOM 666 C C . ARG A 1 92 ? 14.979 0.451 -10.574 1.00 95.31 92 ARG A C 1
ATOM 668 O O . ARG A 1 92 ? 16.201 0.555 -10.441 1.00 95.31 92 ARG A O 1
ATOM 675 N N . GLY A 1 93 ? 14.101 0.959 -9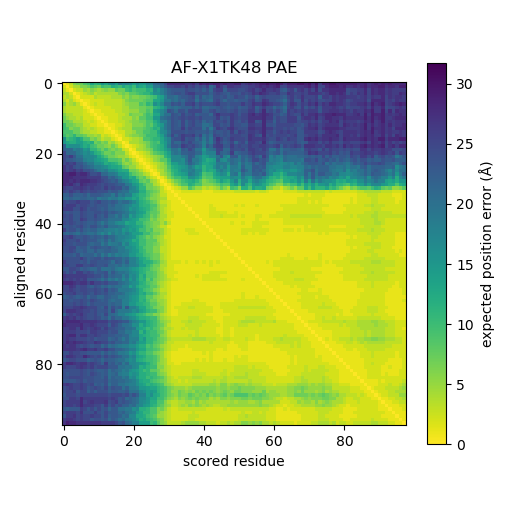.714 1.00 94.19 93 GLY A N 1
ATOM 676 C CA . GLY A 1 93 ? 14.466 1.596 -8.452 1.00 94.19 93 GLY A CA 1
ATOM 677 C C . GLY A 1 93 ? 14.649 0.580 -7.321 1.00 94.19 93 GLY A C 1
ATOM 678 O O . GLY A 1 93 ? 14.592 -0.628 -7.556 1.00 94.19 93 GLY A O 1
ATOM 679 N N . PRO A 1 94 ? 14.850 1.052 -6.079 1.00 96.94 94 PRO A N 1
ATOM 680 C CA . PRO A 1 94 ? 14.832 0.190 -4.899 1.00 96.94 94 PRO A CA 1
ATOM 681 C C . PRO A 1 94 ? 13.529 -0.627 -4.801 1.00 96.94 94 PRO A C 1
ATOM 683 O O . PRO A 1 94 ? 12.477 -0.163 -5.234 1.00 96.94 94 PRO A O 1
ATOM 686 N N . GLU A 1 95 ? 13.599 -1.836 -4.240 1.00 96.81 95 GLU A N 1
ATOM 687 C CA . GLU A 1 95 ? 12.452 -2.749 -4.115 1.00 96.81 95 GLU A CA 1
ATOM 688 C C . GLU A 1 95 ? 11.713 -2.614 -2.786 1.00 96.81 95 GLU A C 1
ATOM 690 O O . GLU A 1 95 ? 12.266 -2.151 -1.787 1.00 96.81 95 GLU A O 1
ATOM 695 N N . SER A 1 96 ? 10.484 -3.124 -2.764 1.00 97.56 96 SER A N 1
ATOM 696 C CA . SER A 1 96 ? 9.816 -3.563 -1.538 1.00 97.56 96 SER A CA 1
ATOM 697 C C . SER A 1 96 ? 10.299 -4.976 -1.194 1.00 97.56 96 SER A C 1
ATOM 699 O O . SER A 1 96 ? 10.216 -5.881 -2.024 1.00 97.56 96 SER A O 1
ATOM 701 N N . ILE A 1 97 ? 10.837 -5.161 0.008 1.00 97.06 97 ILE A N 1
ATOM 702 C CA . ILE A 1 97 ? 11.422 -6.416 0.496 1.00 97.06 97 ILE A CA 1
ATOM 703 C C . ILE A 1 97 ? 10.741 -6.766 1.815 1.00 97.06 97 ILE A C 1
ATOM 705 O O . ILE A 1 97 ? 10.619 -5.893 2.669 1.00 97.06 97 ILE A O 1
ATOM 709 N N . ILE A 1 98 ? 10.333 -8.022 1.980 1.00 93.25 98 ILE A N 1
ATOM 710 C CA . ILE A 1 98 ? 9.768 -8.575 3.220 1.00 93.25 98 ILE A CA 1
ATOM 711 C C . ILE A 1 98 ? 10.775 -9.564 3.799 1.00 93.25 98 ILE A C 1
ATOM 713 O O . ILE A 1 98 ? 11.262 -10.408 3.009 1.00 93.25 98 ILE A O 1
#

Organism: NCBI:txid412755

InterPro domains:
  IPR011050 Pectin lyase fold/virulence factor [SSF51126] (33-85)
  IPR012334 Pectin lyase fold [G3DSA:2.160.20.10] (26-94)

Sequence (98 aa):
MKRKIFSILFALVLVLSLSLVTAVPVSASPGPVVNVDTTEQFSTIQAAIDDSDTLDGHTITVAAGTYNENITIDKSLTLEGANAGVPATEVRGPESII

Foldseek 3Di:
DVVVVVVVVVVVVVVVPPDDPDPDDDPDDFAQKAFPVVRDGDVAPQVLQPDPPDAAPIEMEGEADEHPDDDDHPHNYHYHWNCRPPDPPDDDDHIYHD